Protein AF-A0A4Y9JR54-F1 (afdb_monomer_lite)

Structure (mmCIF, N/CA/C/O backbone):
data_AF-A0A4Y9JR54-F1
#
_entry.id   AF-A0A4Y9JR54-F1
#
loop_
_atom_site.group_PDB
_atom_site.id
_atom_site.type_symbol
_atom_site.label_atom_id
_atom_site.label_alt_id
_atom_site.label_comp_id
_atom_site.label_asym_id
_atom_site.label_entity_id
_atom_site.label_seq_id
_atom_site.pdbx_PDB_ins_code
_atom_site.Cartn_x
_atom_site.Cartn_y
_atom_site.Cartn_z
_atom_site.occupancy
_atom_site.B_iso_or_equiv
_atom_site.auth_seq_id
_atom_site.auth_comp_id
_atom_site.auth_asym_id
_atom_site.auth_atom_id
_atom_site.pdbx_PDB_model_num
ATOM 1 N N . MET A 1 1 ? -37.779 5.995 103.475 1.00 50.34 1 MET A N 1
ATOM 2 C CA . MET A 1 1 ? -38.981 5.377 102.883 1.00 50.34 1 MET A CA 1
ATOM 3 C C . MET A 1 1 ? -39.579 6.450 101.990 1.00 50.34 1 MET A C 1
ATOM 5 O O . MET A 1 1 ? -39.967 7.474 102.531 1.00 50.34 1 MET A O 1
ATOM 9 N N . LEU A 1 2 ? -39.491 6.305 100.666 1.00 63.66 2 LEU A N 1
ATOM 10 C CA . LEU A 1 2 ? -40.076 7.281 99.736 1.00 63.66 2 LEU A CA 1
ATOM 11 C C . LEU A 1 2 ? -41.603 7.209 99.853 1.00 63.66 2 LEU A C 1
ATOM 13 O O . LEU A 1 2 ? -42.162 6.114 99.941 1.00 63.66 2 LEU A O 1
ATOM 17 N N . THR A 1 3 ? -42.257 8.362 99.933 1.00 68.81 3 THR A N 1
ATOM 18 C CA . THR A 1 3 ? -43.711 8.484 100.067 1.00 68.81 3 THR A CA 1
ATOM 19 C C . THR A 1 3 ? -44.379 8.495 98.693 1.00 68.81 3 THR A C 1
ATOM 21 O O . THR A 1 3 ? -43.746 8.785 97.682 1.00 68.81 3 THR A O 1
ATOM 24 N N . LEU A 1 4 ? -45.677 8.179 98.628 1.00 59.03 4 LEU A N 1
ATOM 25 C CA . LEU A 1 4 ? -46.432 8.174 97.365 1.00 59.03 4 LEU A CA 1
ATOM 26 C C . LEU A 1 4 ? -46.443 9.554 96.673 1.00 59.03 4 LEU A C 1
ATOM 28 O O . LEU A 1 4 ? -46.595 9.633 95.457 1.00 59.03 4 LEU A O 1
ATOM 32 N N . GLU A 1 5 ? -46.272 10.628 97.447 1.00 64.25 5 GLU A N 1
ATOM 33 C CA . GLU A 1 5 ? -46.193 12.005 96.955 1.00 64.25 5 GLU A CA 1
ATOM 34 C C . GLU A 1 5 ? -44.857 12.283 96.244 1.00 64.25 5 GLU A C 1
ATOM 36 O O . GLU A 1 5 ? -44.838 13.023 95.262 1.00 64.25 5 GLU A O 1
ATOM 41 N N . ASP A 1 6 ? -43.770 11.614 96.654 1.00 68.50 6 ASP A N 1
ATOM 42 C CA . ASP A 1 6 ? -42.451 11.725 96.011 1.00 68.50 6 ASP A CA 1
ATOM 43 C C . ASP A 1 6 ? -42.462 11.142 94.584 1.00 68.50 6 ASP A C 1
ATOM 45 O O . ASP A 1 6 ? -41.731 11.608 93.713 1.00 68.50 6 ASP A O 1
ATOM 49 N N . PHE A 1 7 ? -43.335 10.164 94.309 1.00 60.31 7 PHE A N 1
ATOM 50 C CA . PHE A 1 7 ? -43.486 9.554 92.981 1.00 60.31 7 PHE A CA 1
ATOM 51 C C . PHE A 1 7 ? -44.368 10.362 92.022 1.00 60.31 7 PHE A C 1
ATOM 53 O O . PHE A 1 7 ? -44.210 10.235 90.811 1.00 60.31 7 PHE A O 1
ATOM 60 N N . LYS A 1 8 ? -45.281 11.210 92.520 1.00 60.09 8 LYS A N 1
ATOM 61 C CA . LYS A 1 8 ? -46.173 12.011 91.655 1.00 60.09 8 LYS A CA 1
ATOM 62 C C . LYS A 1 8 ? -45.448 13.137 90.915 1.00 60.09 8 LYS A C 1
ATOM 64 O O . LYS A 1 8 ? -45.945 13.599 89.893 1.00 60.09 8 LYS A O 1
ATOM 69 N N . ASN A 1 9 ? -44.288 13.559 91.420 1.00 63.69 9 ASN A N 1
ATOM 70 C CA . ASN A 1 9 ? -43.465 14.609 90.817 1.00 63.69 9 ASN A CA 1
ATOM 71 C C . ASN A 1 9 ? -42.398 14.066 89.849 1.00 63.69 9 ASN A C 1
ATOM 73 O O . ASN A 1 9 ? -41.697 14.858 89.223 1.00 63.69 9 ASN A O 1
ATOM 77 N N . LEU A 1 10 ? -42.278 12.740 89.701 1.00 67.75 10 LEU A N 1
ATOM 78 C CA . LEU A 1 10 ? -41.439 12.108 88.681 1.00 67.75 10 LEU A CA 1
ATOM 79 C C . LEU A 1 10 ? -42.205 12.091 87.352 1.00 67.75 10 LEU A C 1
ATOM 81 O O . LEU A 1 10 ? -42.857 11.111 86.991 1.00 67.75 10 LEU A O 1
ATOM 85 N N . ILE A 1 11 ? -42.160 13.209 86.636 1.00 70.69 11 ILE A N 1
ATOM 86 C CA . ILE A 1 11 ? -42.549 13.241 85.228 1.00 70.69 11 ILE A CA 1
ATOM 87 C C . ILE A 1 11 ? -41.283 12.948 84.439 1.00 70.69 11 ILE A C 1
ATOM 89 O O . ILE A 1 11 ? -40.460 13.838 84.256 1.00 70.69 11 ILE A O 1
ATOM 93 N N . PHE A 1 12 ? -41.134 11.700 84.011 1.00 73.94 12 PHE A N 1
ATOM 94 C CA . PHE A 1 12 ? -40.150 11.363 82.994 1.00 73.94 12 PHE A CA 1
ATOM 95 C C . PHE A 1 12 ? -40.738 11.666 81.629 1.00 73.94 12 PHE A C 1
ATOM 97 O O . PHE A 1 12 ? -41.906 11.341 81.363 1.00 73.94 12 PHE A O 1
ATOM 104 N N . ASP A 1 13 ? -39.940 12.260 80.755 1.00 78.62 13 ASP A N 1
ATOM 105 C CA . ASP A 1 13 ? -40.321 12.294 79.356 1.00 78.62 13 ASP A CA 1
ATOM 106 C C . ASP A 1 13 ? -40.169 10.903 78.711 1.00 78.62 13 ASP A C 1
ATOM 108 O O . ASP A 1 13 ? -39.722 9.918 79.311 1.00 78.62 13 ASP A O 1
ATOM 112 N N . ARG A 1 14 ? -40.643 10.785 77.471 1.00 71.75 14 ARG A N 1
ATOM 113 C CA . ARG A 1 14 ? -40.644 9.503 76.769 1.00 71.75 14 ARG A CA 1
ATOM 114 C C . ARG A 1 14 ? -39.225 8.996 76.497 1.00 71.75 14 ARG A C 1
ATOM 116 O O . ARG A 1 14 ? -39.034 7.784 76.480 1.00 71.75 14 ARG A O 1
ATOM 123 N N . GLU A 1 15 ? -38.274 9.890 76.249 1.00 76.50 15 GLU A N 1
ATOM 124 C CA . GLU A 1 15 ? -36.892 9.526 75.928 1.00 76.50 15 GLU A CA 1
ATOM 125 C C . GLU A 1 15 ? -36.183 9.013 77.187 1.00 76.50 15 GLU A C 1
ATOM 127 O O . GLU A 1 15 ? -35.591 7.936 77.143 1.00 76.50 15 GLU A O 1
ATOM 132 N N . GLU A 1 16 ? -36.382 9.681 78.327 1.00 80.19 16 GLU A N 1
ATOM 133 C CA . GLU A 1 16 ? -35.901 9.245 79.643 1.00 80.19 16 GLU A CA 1
ATOM 134 C C . GLU A 1 16 ? -36.465 7.867 80.036 1.00 80.19 16 GLU A C 1
ATOM 136 O O . GLU A 1 16 ? -35.744 7.008 80.547 1.00 80.19 16 GLU A O 1
ATOM 141 N N . LEU A 1 17 ? -37.749 7.602 79.761 1.00 74.94 17 LEU A N 1
ATOM 142 C CA . LEU A 1 17 ? -38.354 6.289 80.023 1.00 74.94 17 LEU A CA 1
ATOM 143 C C . LEU A 1 17 ? -37.815 5.189 79.106 1.00 74.94 17 LEU A C 1
ATOM 145 O O . LEU A 1 17 ? -37.593 4.070 79.569 1.00 74.94 17 LEU A O 1
ATOM 149 N N . GLU A 1 18 ? -37.628 5.476 77.817 1.00 80.06 18 GLU A N 1
ATOM 150 C CA . GLU A 1 18 ? -37.072 4.510 76.863 1.00 80.06 18 GLU A CA 1
ATOM 151 C C . GLU A 1 18 ? -35.601 4.187 77.190 1.00 80.06 18 GLU A C 1
ATOM 153 O O . GLU A 1 18 ? -35.195 3.030 77.057 1.00 80.06 18 GLU A O 1
ATOM 158 N N . GLU A 1 19 ? -34.833 5.158 77.698 1.00 80.56 19 GLU A N 1
ATOM 159 C CA . GLU A 1 19 ? -33.459 4.966 78.181 1.00 80.56 19 GLU A CA 1
ATOM 160 C C . GLU A 1 19 ? -33.403 4.081 79.436 1.00 80.56 19 GLU A C 1
ATOM 162 O O . GLU A 1 19 ? -32.626 3.125 79.484 1.00 80.56 19 GLU A O 1
ATOM 167 N N . ILE A 1 20 ? -34.269 4.333 80.426 1.00 81.25 20 ILE A N 1
ATOM 168 C CA . ILE A 1 20 ? -34.342 3.535 81.663 1.00 81.25 20 ILE A CA 1
ATOM 169 C C . ILE A 1 20 ? -34.796 2.094 81.379 1.00 81.25 20 ILE A C 1
ATOM 171 O O . ILE A 1 20 ? -34.311 1.150 82.006 1.00 81.25 20 ILE A O 1
ATOM 175 N N . LEU A 1 21 ? -35.748 1.912 80.461 1.00 77.38 21 LEU A N 1
ATOM 176 C CA . LEU A 1 21 ? -36.347 0.608 80.164 1.00 77.38 21 LEU A CA 1
ATOM 177 C C . LEU A 1 21 ? -35.551 -0.207 79.136 1.00 77.38 21 LEU A C 1
ATOM 179 O O . LEU A 1 21 ? -35.684 -1.431 79.098 1.00 77.38 21 LEU A O 1
ATOM 183 N N . GLY A 1 22 ? -34.730 0.438 78.303 1.00 72.31 22 GLY A N 1
ATOM 184 C CA . GLY A 1 22 ? -33.925 -0.226 77.274 1.00 72.31 22 GLY A CA 1
ATOM 185 C C . GLY A 1 22 ? -34.738 -0.803 76.106 1.00 72.31 22 GLY A C 1
ATOM 186 O O . GLY A 1 22 ? -34.220 -1.614 75.336 1.00 72.31 22 GLY A O 1
ATOM 187 N N . PHE A 1 23 ? -36.008 -0.417 75.956 1.00 66.50 23 PHE A N 1
ATOM 188 C CA . PHE A 1 23 ? -36.852 -0.779 74.816 1.00 66.50 23 PHE A CA 1
ATOM 189 C C . PHE A 1 23 ? -37.781 0.374 74.428 1.00 66.50 23 PHE A C 1
ATOM 191 O O . PHE A 1 23 ? -38.237 1.138 75.274 1.00 66.50 23 PHE A O 1
ATOM 198 N N . SER A 1 24 ? -38.084 0.489 73.132 1.00 72.31 24 SER A N 1
ATOM 199 C CA . SER A 1 24 ? -38.936 1.572 72.635 1.00 72.31 24 SER A CA 1
ATOM 200 C C . SER A 1 24 ? -40.397 1.382 73.049 1.00 72.31 24 SER A C 1
ATOM 202 O O . SER A 1 24 ? -40.951 0.292 72.901 1.00 72.31 24 SER A O 1
ATOM 204 N N . LEU A 1 25 ? -41.041 2.467 73.487 1.00 69.75 25 LEU A N 1
ATOM 205 C CA . LEU A 1 25 ? -42.458 2.524 73.858 1.00 69.75 25 LEU A CA 1
ATOM 206 C C . LEU A 1 25 ? -43.378 2.757 72.645 1.00 69.75 25 LEU A C 1
ATOM 208 O O . LEU A 1 25 ? -44.575 3.011 72.798 1.00 69.75 25 LEU A O 1
ATOM 212 N N . LEU A 1 26 ? -42.842 2.691 71.421 1.00 69.44 26 LEU A N 1
ATOM 213 C CA . LEU A 1 26 ? -43.646 2.720 70.200 1.00 69.44 26 LEU A CA 1
ATOM 214 C C . LEU A 1 26 ? -44.691 1.587 70.230 1.00 69.44 26 LEU A C 1
ATOM 216 O O . LEU A 1 26 ? -44.315 0.427 70.404 1.00 69.44 26 LEU A O 1
ATOM 220 N N . PRO A 1 27 ? -45.990 1.879 70.002 1.00 70.81 27 PRO A N 1
ATOM 221 C CA . PRO A 1 27 ? -47.011 0.841 69.902 1.00 70.81 27 PRO A CA 1
ATOM 222 C C . PRO A 1 27 ? -46.602 -0.202 68.860 1.00 70.81 27 PRO A C 1
ATOM 224 O O . PRO A 1 27 ? -46.220 0.172 67.745 1.00 70.81 27 PRO A O 1
ATOM 227 N N . ASN A 1 28 ? -46.696 -1.490 69.206 1.00 68.12 28 ASN A N 1
ATOM 228 C CA . ASN A 1 28 ? -46.245 -2.596 68.352 1.00 68.12 28 ASN A CA 1
ATOM 229 C C . ASN A 1 28 ? -46.786 -2.500 66.915 1.00 68.12 28 ASN A C 1
ATOM 231 O O . ASN A 1 28 ? -46.047 -2.762 65.970 1.00 68.12 28 ASN A O 1
ATOM 235 N N . ASP A 1 29 ? -48.019 -2.020 66.733 1.00 68.75 29 ASP A N 1
ATOM 236 C CA . ASP A 1 29 ? -48.629 -1.832 65.411 1.00 68.75 29 ASP A CA 1
ATOM 237 C C . ASP A 1 29 ? -47.890 -0.800 64.547 1.00 68.75 29 ASP A C 1
ATOM 239 O O . ASP A 1 29 ? -47.714 -0.994 63.343 1.00 68.75 29 ASP A O 1
ATOM 243 N N . LYS A 1 30 ? -47.410 0.296 65.151 1.00 73.69 30 LYS A N 1
ATOM 244 C CA . LYS A 1 30 ? -46.642 1.332 64.442 1.00 73.69 30 LYS A CA 1
ATOM 245 C C . LYS A 1 30 ? -45.234 0.849 64.105 1.00 73.69 30 LYS A C 1
ATOM 247 O O . LYS A 1 30 ? -44.726 1.179 63.035 1.00 73.69 30 LYS A O 1
ATOM 252 N N . LYS A 1 31 ? -44.628 0.045 64.985 1.00 72.25 31 LYS A N 1
ATOM 253 C CA . LYS A 1 31 ? -43.328 -0.593 64.736 1.00 72.25 31 LYS A CA 1
ATOM 254 C C . LYS A 1 31 ? -43.412 -1.572 63.559 1.00 72.25 31 LYS A C 1
ATOM 256 O O . LYS A 1 31 ? -42.615 -1.472 62.630 1.00 72.25 31 LYS A O 1
ATOM 261 N N . LEU A 1 32 ? -44.439 -2.425 63.539 1.00 73.38 32 LEU A N 1
ATOM 262 C CA . LEU A 1 32 ? -44.679 -3.391 62.463 1.00 73.38 32 LEU A CA 1
ATOM 263 C C . LEU A 1 32 ? -44.914 -2.704 61.103 1.00 73.38 32 LEU A C 1
ATOM 265 O O . LEU A 1 32 ? -44.379 -3.128 60.080 1.00 73.38 32 LEU A O 1
ATOM 269 N N . GLN A 1 33 ? -45.685 -1.610 61.083 1.00 75.56 33 GLN A N 1
ATOM 270 C CA . GLN A 1 33 ? -45.931 -0.827 59.864 1.00 75.56 33 GLN A CA 1
ATOM 271 C C . GLN A 1 33 ? -44.657 -0.173 59.312 1.00 75.56 33 GLN A C 1
ATOM 273 O O . GLN A 1 33 ? -44.468 -0.127 58.094 1.00 75.56 33 GLN A O 1
ATOM 278 N N . LEU A 1 34 ? -43.783 0.328 60.190 1.00 75.38 34 LEU A N 1
ATOM 279 C CA . LEU A 1 34 ? -42.516 0.932 59.786 1.00 75.38 34 LEU A CA 1
ATOM 280 C C . LEU A 1 34 ? -41.561 -0.123 59.211 1.00 75.38 34 LEU A C 1
ATOM 282 O O . LEU A 1 34 ? -41.009 0.082 58.132 1.00 75.38 34 LEU A O 1
ATOM 286 N N . GLU A 1 35 ? -41.430 -1.273 59.879 1.00 74.88 35 GLU A N 1
ATOM 287 C CA . GLU A 1 35 ? -40.617 -2.397 59.401 1.00 74.88 35 GLU A CA 1
ATOM 288 C C . GLU A 1 35 ? -41.101 -2.911 58.039 1.00 74.88 35 GLU A C 1
ATOM 290 O O . GLU A 1 35 ? -40.285 -3.157 57.153 1.00 74.88 35 GLU A O 1
ATOM 295 N N . ASN A 1 36 ? -42.417 -3.007 57.831 1.00 76.62 36 ASN A N 1
ATOM 296 C CA . ASN A 1 36 ? -42.982 -3.430 56.550 1.00 76.62 36 ASN A CA 1
ATOM 297 C C . ASN A 1 36 ? -42.744 -2.405 55.430 1.00 76.62 36 ASN A C 1
ATOM 299 O O . ASN A 1 36 ? -42.410 -2.808 54.320 1.00 76.62 36 ASN A O 1
ATOM 303 N N . ARG A 1 37 ? -42.845 -1.093 55.705 1.00 77.56 37 ARG A N 1
ATOM 304 C CA . ARG A 1 37 ? -42.515 -0.045 54.714 1.00 77.56 37 AR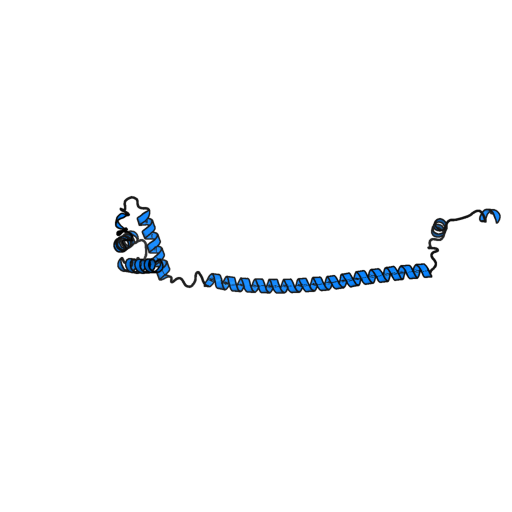G A CA 1
ATOM 305 C C . ARG A 1 37 ? -41.034 -0.018 54.355 1.00 77.56 37 ARG A C 1
ATOM 307 O O . ARG A 1 37 ? -40.701 0.257 53.207 1.00 77.56 37 ARG A O 1
ATOM 314 N N . ILE A 1 38 ? -40.152 -0.249 55.326 1.00 79.88 38 ILE A N 1
ATOM 315 C CA . ILE A 1 38 ? -38.704 -0.308 55.085 1.00 79.88 38 ILE A CA 1
ATOM 316 C C . ILE A 1 38 ? -38.380 -1.550 54.255 1.00 79.88 38 ILE A C 1
ATOM 318 O O . ILE A 1 38 ? -37.684 -1.445 53.251 1.00 79.88 38 ILE A O 1
ATOM 322 N N . LYS A 1 39 ? -38.940 -2.710 54.620 1.00 80.69 39 LYS A N 1
ATOM 323 C CA . LYS A 1 39 ? -38.776 -3.941 53.843 1.00 80.69 39 LYS A CA 1
ATOM 324 C C . LYS A 1 39 ? -39.287 -3.773 52.418 1.00 80.69 39 LYS A C 1
ATOM 326 O O . LYS A 1 39 ? -38.537 -4.083 51.503 1.00 80.69 39 LYS A O 1
ATOM 331 N N . SER A 1 40 ? -40.497 -3.245 52.214 1.00 78.88 40 SER A N 1
ATOM 332 C CA . SER A 1 40 ? -41.054 -3.084 50.865 1.00 78.88 40 SER A CA 1
ATOM 333 C C . SER A 1 40 ? -40.180 -2.176 49.998 1.00 78.88 40 SER A C 1
ATOM 335 O O . SER A 1 40 ? -39.778 -2.588 48.920 1.00 78.88 40 SER A O 1
ATOM 337 N N . LYS A 1 41 ? -39.781 -1.002 50.511 1.00 81.81 41 LYS A N 1
ATOM 338 C CA . LYS A 1 41 ? -38.897 -0.077 49.784 1.00 81.81 41 LYS A CA 1
ATOM 339 C C . LYS A 1 41 ? -37.547 -0.696 49.435 1.00 81.81 41 LYS A C 1
ATOM 341 O O . LYS A 1 41 ? -37.106 -0.570 48.301 1.00 81.81 41 LYS A O 1
ATOM 346 N N . ASN A 1 42 ? -36.916 -1.386 50.384 1.00 82.50 42 ASN A N 1
ATOM 347 C CA . ASN A 1 42 ? -35.639 -2.048 50.129 1.00 82.50 42 ASN A CA 1
ATOM 348 C C . ASN A 1 42 ? -35.786 -3.160 49.084 1.00 82.50 42 ASN A C 1
ATOM 350 O O . ASN A 1 42 ? -34.875 -3.372 48.295 1.00 82.50 42 ASN A O 1
ATOM 354 N N . THR A 1 43 ? -36.922 -3.864 49.074 1.00 84.81 43 THR A N 1
ATOM 355 C CA . THR A 1 43 ? -37.192 -4.920 48.086 1.00 84.81 43 THR A CA 1
ATOM 356 C C . THR A 1 43 ? -37.350 -4.313 46.691 1.00 84.81 43 THR A C 1
ATOM 358 O O . THR A 1 43 ? -36.683 -4.757 45.766 1.00 84.81 43 THR A O 1
ATOM 361 N N . ASP A 1 44 ? -38.118 -3.226 46.563 1.00 84.62 44 ASP A N 1
ATOM 362 C CA . ASP A 1 44 ? -38.311 -2.517 45.291 1.00 84.62 44 ASP A CA 1
ATOM 363 C C . ASP A 1 44 ? -36.985 -1.942 44.740 1.00 84.62 44 ASP A C 1
ATOM 365 O O . ASP A 1 44 ? -36.704 -2.008 43.540 1.00 84.62 44 ASP A O 1
ATOM 369 N N . GLU A 1 45 ? -36.130 -1.392 45.608 1.00 87.56 45 GLU A N 1
ATOM 370 C CA . GLU A 1 45 ? -34.804 -0.870 45.236 1.00 87.56 45 GLU A CA 1
ATOM 371 C C . GLU A 1 45 ? -33.825 -1.982 44.823 1.00 87.56 45 GLU A C 1
ATOM 373 O O . GLU A 1 45 ? -33.028 -1.802 43.896 1.00 87.56 45 GLU A O 1
ATOM 378 N N . ILE A 1 46 ? -33.896 -3.148 45.472 1.00 88.81 46 ILE A N 1
ATOM 379 C CA . ILE A 1 46 ? -33.108 -4.326 45.096 1.00 88.81 46 ILE A CA 1
ATOM 380 C C . ILE A 1 46 ? -33.580 -4.862 43.744 1.00 88.81 46 ILE A C 1
ATOM 382 O O . ILE A 1 46 ? -32.748 -5.076 42.868 1.00 88.81 46 ILE A O 1
ATOM 386 N N . ASP A 1 47 ? -34.888 -5.008 43.535 1.00 90.31 47 ASP A N 1
ATOM 387 C CA . ASP A 1 47 ? -35.452 -5.550 42.295 1.00 90.31 47 ASP A CA 1
ATOM 388 C C . ASP A 1 47 ? -35.144 -4.651 41.092 1.00 90.31 47 ASP A C 1
ATOM 390 O O . ASP A 1 47 ? -34.734 -5.128 40.031 1.00 90.31 47 ASP A O 1
ATOM 394 N N . THR A 1 48 ? -35.267 -3.333 41.265 1.00 90.94 48 THR A N 1
ATOM 395 C CA . THR A 1 48 ? -34.913 -2.351 40.226 1.00 90.94 48 THR A CA 1
ATOM 396 C C . THR A 1 48 ? -33.416 -2.353 39.919 1.00 90.94 48 THR A C 1
ATOM 398 O O . THR A 1 48 ? -33.020 -2.280 38.753 1.00 90.94 48 THR A O 1
ATOM 401 N N . SER A 1 49 ? -32.567 -2.492 40.941 1.00 89.56 49 SER A N 1
ATOM 402 C CA . SER A 1 49 ? -31.119 -2.633 40.754 1.00 89.56 49 SER A CA 1
ATOM 403 C C . SER A 1 49 ? -30.770 -3.938 40.037 1.00 89.56 49 SER A C 1
ATOM 405 O O . SER A 1 49 ? -29.946 -3.929 39.125 1.00 89.56 49 SER A O 1
ATOM 407 N N . GLN A 1 50 ? -31.431 -5.042 40.389 1.00 91.94 50 GLN A N 1
ATOM 408 C CA . GLN A 1 50 ? -31.231 -6.354 39.777 1.00 91.94 50 GLN A CA 1
ATOM 409 C C . GLN A 1 50 ? -31.621 -6.340 38.294 1.00 91.94 50 GLN A C 1
ATOM 411 O O . GLN A 1 50 ? -30.856 -6.811 37.456 1.00 91.94 50 GLN A O 1
ATOM 416 N N . GLN A 1 51 ? -32.763 -5.730 37.956 1.00 92.38 51 GLN A N 1
ATOM 417 C CA . GLN A 1 51 ? -33.188 -5.536 36.566 1.00 92.38 51 GLN A CA 1
ATOM 418 C C . GLN A 1 51 ? -32.154 -4.740 35.771 1.00 92.38 51 GLN A C 1
ATOM 420 O O . GLN A 1 51 ? -31.784 -5.134 34.666 1.00 92.38 51 GLN A O 1
ATOM 425 N N . ARG A 1 52 ? -31.630 -3.657 36.351 1.00 94.06 52 ARG A N 1
ATOM 426 C CA . ARG A 1 52 ? -30.630 -2.823 35.681 1.00 94.06 52 ARG A CA 1
ATOM 427 C C . ARG A 1 52 ? -29.291 -3.531 35.499 1.00 94.06 52 ARG A C 1
ATOM 429 O O . ARG A 1 52 ? -28.635 -3.317 34.484 1.00 94.06 52 ARG A O 1
ATOM 436 N N . ILE A 1 53 ? -28.896 -4.381 36.447 1.00 94.19 53 ILE A N 1
ATOM 437 C CA . ILE A 1 53 ? -27.728 -5.257 36.299 1.00 94.19 53 ILE A CA 1
ATOM 438 C C . ILE A 1 53 ? -27.940 -6.198 35.112 1.00 94.19 53 ILE A C 1
ATOM 440 O O . ILE A 1 53 ? -27.086 -6.249 34.234 1.00 94.19 53 ILE A O 1
ATOM 444 N N . THR A 1 54 ? -29.095 -6.862 35.026 1.00 94.19 54 THR A N 1
ATOM 445 C CA . THR A 1 54 ? -29.402 -7.765 33.908 1.00 94.19 54 THR A CA 1
ATOM 446 C C . THR A 1 54 ? -29.407 -7.039 32.560 1.00 94.19 54 THR A C 1
ATOM 448 O O . THR A 1 54 ? -28.836 -7.541 31.595 1.00 94.19 54 THR A O 1
ATOM 451 N N . GLU A 1 55 ? -29.989 -5.839 32.477 1.00 95.31 55 GLU A N 1
ATOM 452 C CA . GLU A 1 55 ? -29.964 -5.029 31.252 1.00 95.31 55 GLU A CA 1
ATOM 453 C C . GLU A 1 55 ? -28.536 -4.643 30.840 1.00 95.31 55 GLU A C 1
ATOM 455 O O . GLU A 1 55 ? -28.177 -4.749 29.666 1.00 95.31 55 GLU A O 1
ATOM 460 N N . LEU A 1 56 ? -27.703 -4.218 31.796 1.00 95.19 56 LEU A N 1
ATOM 461 C CA . LEU A 1 56 ? -26.311 -3.846 31.534 1.00 95.19 56 LEU A CA 1
ATOM 462 C C . LEU A 1 56 ? -25.464 -5.051 31.109 1.00 95.19 56 LEU A C 1
ATOM 464 O O . LEU A 1 56 ? -24.661 -4.934 30.185 1.00 95.19 56 LEU A O 1
ATOM 468 N N . GLU A 1 57 ? -25.658 -6.212 31.734 1.00 94.56 57 GLU A N 1
ATOM 469 C CA . GLU A 1 57 ? -25.004 -7.465 31.338 1.00 94.56 57 GLU A CA 1
ATOM 470 C C . GLU A 1 57 ? -25.384 -7.865 29.907 1.00 94.56 57 GLU A C 1
ATOM 472 O O . GLU A 1 57 ? -24.528 -8.277 29.120 1.00 94.56 57 GLU A O 1
ATOM 477 N N . GLN A 1 58 ? -26.653 -7.682 29.536 1.00 95.00 58 GLN A N 1
ATOM 478 C CA . GLN A 1 58 ? -27.141 -7.982 28.194 1.00 95.00 58 GLN A CA 1
ATOM 479 C C . GLN A 1 58 ? -26.550 -7.029 27.142 1.00 95.00 58 GLN A C 1
ATOM 481 O O . GLN A 1 58 ? -26.117 -7.476 26.077 1.00 95.00 58 GLN A O 1
ATOM 486 N N . GLN A 1 59 ? -26.456 -5.733 27.457 1.00 94.88 59 GLN A N 1
ATOM 487 C CA . GLN A 1 59 ? -25.793 -4.741 26.602 1.00 94.88 59 GLN A CA 1
ATOM 488 C C . GLN A 1 59 ? -24.299 -5.039 26.430 1.00 94.88 59 GLN A C 1
ATOM 490 O 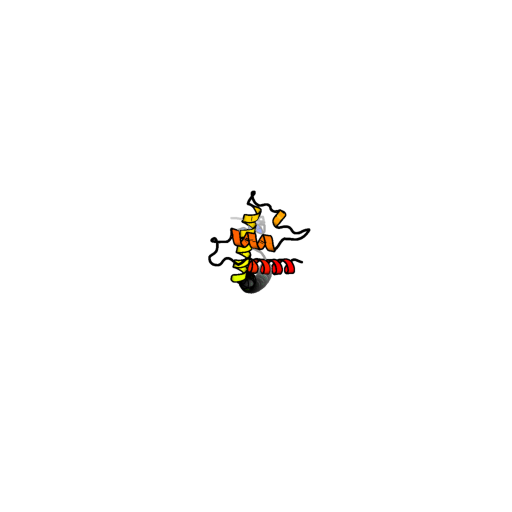O . GLN A 1 59 ? -23.776 -4.946 25.319 1.00 94.88 59 GLN A O 1
ATOM 495 N N . LEU A 1 60 ? -23.617 -5.442 27.506 1.00 93.69 60 LEU A N 1
ATOM 496 C CA . LEU A 1 60 ? -22.201 -5.803 27.465 1.00 93.69 60 LEU A CA 1
ATOM 497 C C . LEU A 1 60 ? -21.956 -6.988 26.519 1.00 93.69 60 LEU A C 1
ATOM 499 O O . LEU A 1 60 ? -21.055 -6.933 25.683 1.00 93.69 60 LEU A O 1
ATOM 503 N N . LEU A 1 61 ? -22.782 -8.032 26.614 1.00 95.00 61 LEU A N 1
ATOM 504 C CA . LEU A 1 61 ? -22.728 -9.194 25.722 1.00 95.00 61 LEU A CA 1
ATOM 505 C C . LEU A 1 61 ? -22.945 -8.805 24.255 1.00 95.00 61 LEU A C 1
ATOM 507 O O . LEU A 1 61 ? -22.229 -9.279 23.372 1.00 95.00 61 LEU A O 1
ATOM 511 N N . GLN A 1 62 ? -23.903 -7.916 23.991 1.00 94.56 62 GLN A N 1
ATOM 512 C CA . GLN A 1 62 ? -24.200 -7.451 22.639 1.00 94.56 62 GLN A CA 1
ATOM 513 C C . GLN A 1 62 ? -23.039 -6.642 22.037 1.00 94.56 62 GLN A C 1
ATOM 515 O O . GLN A 1 62 ? -22.658 -6.874 20.888 1.00 94.56 62 GLN A O 1
ATOM 520 N N . GLU A 1 63 ? -22.436 -5.736 22.808 1.00 93.19 63 GLU A N 1
ATOM 521 C CA . GLU A 1 63 ? -21.272 -4.959 22.363 1.00 93.19 63 GLU A CA 1
ATOM 522 C C . GLU A 1 63 ? -20.016 -5.826 22.199 1.00 93.19 63 GLU A C 1
ATOM 524 O O . GLU A 1 63 ? -19.222 -5.602 21.283 1.00 93.19 63 GLU A O 1
ATOM 529 N N . GLN A 1 64 ? -19.834 -6.861 23.024 1.00 93.50 64 GLN A N 1
ATOM 530 C CA . GLN A 1 64 ? -18.754 -7.835 22.837 1.00 93.50 64 GLN A CA 1
ATOM 531 C C . GLN A 1 64 ? -18.923 -8.628 21.537 1.00 93.50 64 GLN A C 1
ATOM 533 O O . GLN A 1 64 ? -17.958 -8.771 20.785 1.00 93.50 64 GLN A O 1
ATOM 538 N N . ALA A 1 65 ? -20.139 -9.091 21.233 1.00 93.31 65 ALA A N 1
ATOM 539 C CA . ALA A 1 65 ? -20.429 -9.793 19.984 1.00 93.31 65 ALA A CA 1
ATOM 540 C C . ALA A 1 65 ? -20.187 -8.896 18.760 1.00 93.31 65 ALA A C 1
ATOM 542 O O . ALA A 1 65 ? -19.534 -9.311 17.802 1.00 93.31 65 ALA A O 1
ATOM 543 N N . LYS A 1 66 ? -20.637 -7.638 18.823 1.00 93.00 66 LYS A N 1
ATOM 544 C CA . LYS A 1 66 ? -20.432 -6.653 17.756 1.00 93.00 66 LYS A CA 1
ATOM 545 C C . LYS A 1 66 ? -18.955 -6.324 17.549 1.00 93.00 66 LYS A C 1
ATOM 547 O O . LYS A 1 66 ? -18.509 -6.244 16.409 1.00 93.00 66 LYS A O 1
ATOM 552 N N . ASN A 1 67 ? -18.181 -6.173 18.625 1.00 91.69 67 ASN A N 1
ATOM 553 C CA . ASN A 1 67 ? -16.735 -5.970 18.525 1.00 91.69 67 ASN A CA 1
ATOM 554 C C . ASN A 1 67 ? -16.027 -7.182 17.913 1.00 91.69 67 ASN A C 1
ATOM 556 O O . ASN A 1 67 ? -15.147 -7.002 17.075 1.00 91.69 67 ASN A O 1
ATOM 560 N N . ALA A 1 68 ? -16.414 -8.405 18.286 1.00 92.31 68 ALA A N 1
ATOM 561 C CA . ALA A 1 68 ? -15.857 -9.618 17.690 1.00 92.31 68 ALA A CA 1
ATOM 562 C C . ALA A 1 68 ? -16.156 -9.702 16.183 1.00 92.31 68 ALA A C 1
ATOM 564 O O . ALA A 1 68 ? -15.265 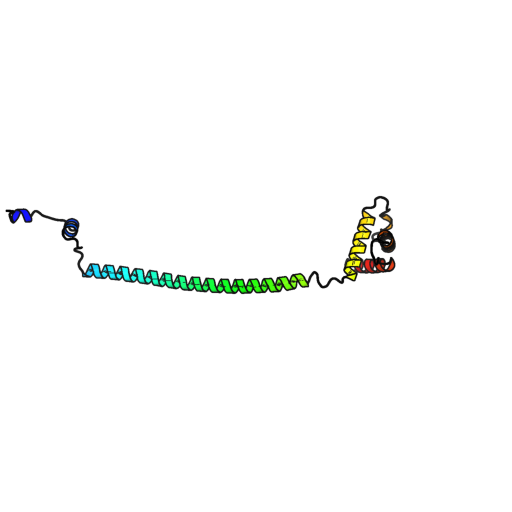-10.014 15.394 1.00 92.31 68 ALA A O 1
ATOM 565 N N . GLU A 1 69 ? -17.379 -9.358 15.774 1.00 92.00 69 GLU A N 1
ATOM 566 C CA . GLU A 1 69 ? -17.760 -9.291 14.363 1.00 92.00 69 GLU A CA 1
ATOM 567 C C . GLU A 1 69 ? -16.965 -8.214 13.611 1.00 92.00 69 GLU A C 1
ATOM 569 O O . GLU A 1 69 ? -16.423 -8.481 12.539 1.00 92.00 69 GLU A O 1
ATOM 574 N N . LEU A 1 70 ? -16.830 -7.015 14.189 1.00 91.06 70 LEU A N 1
ATOM 575 C CA . LEU A 1 70 ? -16.078 -5.917 13.581 1.00 91.06 70 LEU A CA 1
ATOM 576 C C . LEU A 1 70 ? -14.593 -6.271 13.417 1.00 91.06 70 LEU A C 1
ATOM 578 O O . LEU A 1 70 ? -13.998 -5.975 12.383 1.00 91.06 70 LEU A O 1
ATOM 582 N N . LEU A 1 71 ? -13.999 -6.935 14.413 1.00 90.56 71 LEU A N 1
ATOM 583 C CA . LEU A 1 71 ? -12.620 -7.424 14.348 1.00 90.56 71 LEU A CA 1
ATOM 584 C C . LEU A 1 71 ? -12.448 -8.475 13.246 1.00 90.56 71 LEU A C 1
ATOM 586 O O . LEU A 1 71 ? -11.493 -8.383 12.476 1.00 90.56 71 LEU A O 1
ATOM 590 N N . ALA A 1 72 ? -13.388 -9.413 13.110 1.00 87.62 72 ALA A N 1
ATOM 591 C CA . ALA A 1 72 ? -13.367 -10.404 12.034 1.00 87.62 72 ALA A CA 1
ATOM 592 C C . ALA A 1 72 ? -13.512 -9.755 10.643 1.00 87.62 72 ALA A C 1
ATOM 594 O O . ALA A 1 72 ? -12.813 -10.134 9.700 1.00 87.62 72 ALA A O 1
ATOM 595 N N . GLN A 1 73 ? -14.374 -8.740 10.509 1.00 86.56 73 GLN A N 1
ATOM 596 C CA . GLN A 1 73 ? -14.510 -7.962 9.273 1.00 86.56 73 GLN A CA 1
ATOM 597 C C . GLN A 1 73 ? -13.220 -7.200 8.940 1.00 86.56 73 GLN A C 1
ATOM 599 O O . GLN A 1 73 ? -12.774 -7.229 7.794 1.00 86.56 73 GLN A O 1
ATOM 604 N N . LEU A 1 74 ? -12.583 -6.567 9.931 1.00 82.81 74 LEU A N 1
ATOM 605 C CA . LEU A 1 74 ? -11.301 -5.878 9.756 1.00 82.81 74 LEU A CA 1
ATOM 606 C C . LEU A 1 74 ? -10.177 -6.837 9.354 1.00 82.81 74 LEU A C 1
ATOM 608 O O . LEU A 1 74 ? -9.357 -6.491 8.508 1.00 82.81 74 LEU A O 1
ATOM 612 N N . GLU A 1 75 ? -10.137 -8.043 9.915 1.00 81.31 75 GLU A N 1
ATOM 613 C CA . GLU A 1 75 ? -9.149 -9.060 9.548 1.00 81.31 75 GLU A CA 1
ATOM 614 C C . GLU A 1 75 ? -9.361 -9.566 8.112 1.00 81.31 75 GLU A C 1
ATOM 616 O O . GLU A 1 75 ? -8.402 -9.715 7.351 1.00 81.31 75 GLU A O 1
ATOM 621 N N . CYS A 1 76 ? -10.619 -9.730 7.692 1.00 73.75 76 CYS A N 1
ATOM 622 C CA . CYS A 1 76 ? -10.961 -10.047 6.308 1.00 73.75 76 CYS A CA 1
ATOM 623 C C . CYS A 1 76 ? -10.539 -8.920 5.347 1.00 73.75 76 CYS A C 1
ATOM 625 O O . CYS A 1 76 ? -9.874 -9.183 4.345 1.00 73.75 76 CYS A O 1
ATOM 627 N N . LEU A 1 77 ? -10.838 -7.661 5.684 1.00 70.44 77 LEU A N 1
ATOM 628 C CA . LEU A 1 77 ? -10.459 -6.492 4.882 1.00 70.44 77 LEU A CA 1
ATOM 629 C C . LEU A 1 77 ? -8.942 -6.305 4.801 1.00 70.44 77 LEU A C 1
ATOM 631 O O . LEU A 1 77 ? -8.422 -6.053 3.719 1.00 70.44 77 LEU A O 1
ATOM 635 N N . LYS A 1 78 ? -8.212 -6.512 5.901 1.00 67.25 78 LYS A N 1
ATOM 636 C CA . LYS A 1 78 ? -6.744 -6.452 5.924 1.00 67.25 78 LYS A CA 1
ATOM 637 C C . LYS A 1 78 ? -6.116 -7.493 4.993 1.00 67.25 78 LYS A C 1
ATOM 639 O O . LYS A 1 78 ? -5.142 -7.193 4.306 1.00 67.25 78 LYS A O 1
ATOM 644 N N . ASN A 1 79 ? -6.693 -8.693 4.926 1.00 57.94 79 ASN A N 1
ATOM 645 C CA . ASN A 1 79 ? -6.250 -9.735 3.999 1.00 57.94 79 ASN A CA 1
ATOM 646 C C . ASN A 1 79 ? -6.586 -9.406 2.534 1.00 57.94 79 ASN A C 1
ATOM 648 O O . ASN A 1 79 ? -5.827 -9.779 1.641 1.00 57.94 79 ASN A O 1
ATOM 652 N N . VAL A 1 80 ? -7.675 -8.676 2.277 1.00 58.03 80 VAL A N 1
ATOM 653 C CA . VAL A 1 80 ? -8.043 -8.210 0.930 1.00 58.03 80 VAL A CA 1
ATOM 654 C C . VAL A 1 80 ? -7.144 -7.054 0.475 1.00 58.03 80 VAL A C 1
ATOM 656 O O . VAL A 1 80 ? -6.645 -7.083 -0.647 1.00 58.03 80 VAL A O 1
ATOM 659 N N . GLU A 1 81 ? -6.860 -6.083 1.343 1.00 50.00 81 GLU A N 1
ATOM 660 C CA . GLU A 1 81 ? -6.117 -4.860 1.001 1.00 50.00 81 GLU A CA 1
ATOM 661 C C . GLU A 1 81 ? -4.604 -5.107 0.802 1.00 50.00 81 GLU A C 1
ATOM 663 O O . GLU A 1 81 ? -3.980 -4.495 -0.073 1.00 50.00 81 GLU A O 1
ATOM 668 N N . LEU A 1 82 ? -4.032 -6.089 1.519 1.00 49.06 82 LEU A N 1
ATOM 669 C CA . LEU A 1 82 ? -2.657 -6.574 1.308 1.00 49.06 82 LEU A CA 1
ATOM 670 C C . LEU A 1 82 ? -2.502 -7.409 0.024 1.00 49.06 82 LEU A C 1
ATOM 672 O O . LEU A 1 82 ? -1.416 -7.457 -0.548 1.00 49.06 82 LEU A O 1
ATOM 676 N N . GLN A 1 83 ? -3.568 -8.047 -0.470 1.00 47.84 83 GLN A N 1
ATOM 677 C CA . GLN A 1 83 ? -3.507 -8.822 -1.716 1.00 47.84 83 GLN A CA 1
ATOM 678 C C . GLN A 1 83 ? -3.866 -8.007 -2.964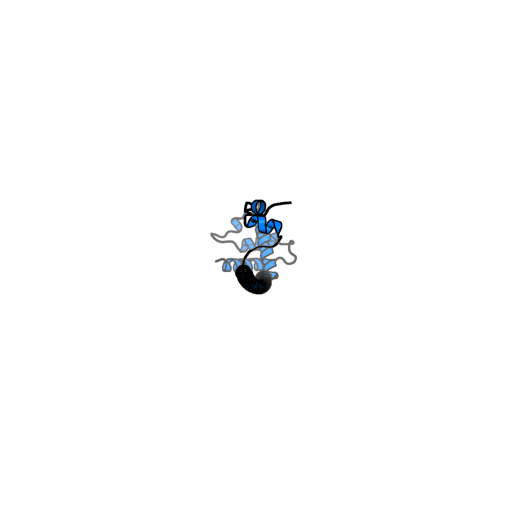 1.00 47.84 83 GLN A C 1
ATOM 680 O O . GLN A 1 83 ? -3.391 -8.334 -4.052 1.00 47.84 83 GLN A O 1
ATOM 685 N N . SER A 1 84 ? -4.650 -6.934 -2.844 1.00 49.47 84 SER A N 1
ATOM 686 C CA . SER A 1 84 ? -5.113 -6.169 -4.007 1.00 49.47 84 SER A CA 1
ATOM 687 C C . SER A 1 84 ? -4.109 -5.143 -4.547 1.00 49.47 84 SER A C 1
ATOM 689 O O . SER A 1 84 ? -4.276 -4.694 -5.679 1.00 49.47 84 SER A O 1
ATOM 691 N N . SER A 1 85 ? -3.069 -4.776 -3.789 1.00 51.59 85 SER A N 1
ATOM 692 C CA . SER A 1 85 ? -2.116 -3.725 -4.192 1.00 51.59 85 SER A CA 1
ATOM 693 C C . SER A 1 85 ? -0.679 -4.210 -4.452 1.00 51.59 85 SER A C 1
ATOM 695 O O . SER A 1 85 ? -0.018 -3.650 -5.327 1.00 51.59 85 SER A O 1
ATOM 697 N N . GLU A 1 86 ? -0.204 -5.284 -3.806 1.00 51.69 86 GLU A N 1
ATOM 698 C CA . GLU A 1 86 ? 1.152 -5.824 -4.045 1.00 51.69 86 GLU A CA 1
ATOM 699 C C . GLU A 1 86 ? 1.206 -7.041 -4.987 1.00 51.69 86 GLU A C 1
ATOM 701 O O . GLU A 1 86 ? 2.198 -7.214 -5.697 1.00 51.69 86 GLU A O 1
ATOM 706 N N . ASN A 1 87 ? 0.154 -7.866 -5.069 1.00 54.03 87 ASN A N 1
ATOM 707 C CA . ASN A 1 87 ? 0.257 -9.195 -5.697 1.00 54.03 87 ASN A CA 1
ATOM 708 C C . ASN A 1 87 ? -0.071 -9.277 -7.194 1.00 54.03 87 ASN A C 1
ATOM 710 O O . ASN A 1 87 ? 0.024 -10.362 -7.763 1.00 54.03 87 ASN A O 1
ATOM 714 N N . ASN A 1 88 ? -0.423 -8.174 -7.860 1.00 64.00 88 ASN A N 1
ATOM 715 C CA . ASN A 1 88 ? -0.726 -8.207 -9.300 1.00 64.00 88 ASN A CA 1
ATOM 716 C C . ASN A 1 88 ? 0.191 -7.320 -10.150 1.00 64.00 88 ASN A C 1
ATOM 718 O O . ASN A 1 88 ? -0.100 -7.039 -11.312 1.00 64.00 88 ASN A O 1
ATOM 722 N N . TYR A 1 89 ? 1.307 -6.858 -9.582 1.00 73.81 89 TYR A N 1
ATOM 723 C CA . TYR A 1 89 ? 2.304 -6.140 -10.360 1.00 73.81 89 TYR A CA 1
ATOM 724 C C . TYR A 1 89 ? 3.286 -7.129 -10.976 1.00 73.81 89 TYR A C 1
ATOM 726 O O . TYR A 1 89 ? 4.073 -7.763 -10.274 1.00 73.81 89 TYR A O 1
ATOM 734 N N . ASN A 1 90 ? 3.223 -7.279 -12.300 1.00 83.62 90 ASN A N 1
ATOM 735 C CA . ASN A 1 90 ? 4.064 -8.219 -13.029 1.00 83.62 90 ASN A CA 1
ATOM 736 C C . ASN A 1 90 ? 5.553 -7.972 -12.683 1.00 83.62 90 ASN A C 1
ATOM 738 O O . ASN A 1 90 ? 6.036 -6.855 -12.879 1.00 83.62 90 ASN A O 1
ATOM 742 N N . PRO A 1 91 ? 6.307 -8.979 -12.199 1.00 84.31 91 PRO A N 1
ATOM 743 C CA . PRO A 1 91 ? 7.688 -8.790 -11.751 1.00 84.31 91 PRO A CA 1
ATOM 744 C C . PRO A 1 91 ? 8.614 -8.299 -12.873 1.00 84.31 91 PRO A C 1
ATOM 746 O O . PRO A 1 91 ? 9.511 -7.497 -12.630 1.00 84.31 91 PRO A O 1
ATOM 749 N N . THR A 1 92 ? 8.366 -8.702 -14.120 1.00 84.38 92 THR A N 1
ATOM 750 C CA . THR A 1 92 ? 9.095 -8.200 -15.293 1.00 84.38 92 THR A CA 1
ATOM 751 C C . THR A 1 92 ? 8.751 -6.743 -15.597 1.00 84.38 92 THR A C 1
ATOM 753 O O . THR A 1 92 ? 9.611 -5.966 -16.021 1.00 84.38 92 THR A O 1
ATOM 756 N N . GLU A 1 93 ? 7.494 -6.354 -15.393 1.00 83.75 93 GLU A N 1
ATOM 757 C CA . GLU A 1 93 ? 7.052 -4.969 -15.552 1.00 83.75 93 GLU A CA 1
ATOM 758 C C . GLU A 1 93 ? 7.635 -4.078 -14.452 1.00 83.75 93 GLU A C 1
ATOM 760 O O . GLU A 1 93 ? 8.145 -2.999 -14.752 1.00 83.75 93 GLU A O 1
ATOM 765 N N . LYS A 1 94 ? 7.669 -4.580 -13.212 1.00 87.25 94 LYS A N 1
ATOM 766 C CA . LYS A 1 94 ? 8.326 -3.944 -12.068 1.00 87.25 94 LYS A CA 1
ATOM 767 C C . LYS A 1 94 ? 9.789 -3.656 -12.342 1.00 87.25 94 LYS A C 1
ATOM 769 O O . LYS A 1 94 ? 10.216 -2.512 -12.235 1.00 87.25 94 LYS A O 1
ATOM 774 N N . GLU A 1 95 ? 10.523 -4.680 -12.753 1.00 87.31 95 GLU A N 1
ATOM 775 C CA . GLU A 1 95 ? 11.936 -4.572 -13.099 1.00 87.31 95 GLU A CA 1
ATOM 776 C C . GLU A 1 95 ? 12.163 -3.558 -14.231 1.00 87.31 95 GLU A C 1
ATOM 778 O O . GLU A 1 95 ? 13.029 -2.691 -14.144 1.00 87.31 95 GLU A O 1
ATOM 783 N N . THR A 1 96 ? 11.316 -3.588 -15.266 1.00 88.38 96 THR A N 1
ATOM 784 C CA . THR A 1 96 ? 11.405 -2.635 -16.383 1.00 88.38 96 THR A CA 1
ATOM 785 C C . THR A 1 96 ? 11.184 -1.190 -15.918 1.00 88.38 96 THR A C 1
ATOM 787 O O . THR A 1 96 ? 11.893 -0.286 -16.359 1.00 88.38 96 THR A O 1
ATOM 790 N N . HIS A 1 97 ? 10.221 -0.943 -15.029 1.00 89.31 97 HIS A N 1
ATOM 791 C CA . HIS A 1 97 ? 9.988 0.398 -14.497 1.00 89.31 97 HIS A CA 1
ATOM 792 C C . HIS A 1 97 ? 11.114 0.868 -13.576 1.00 89.31 97 HIS A C 1
ATOM 794 O O . HIS A 1 97 ? 11.502 2.029 -13.666 1.00 89.31 97 HIS A O 1
ATOM 800 N N . LEU A 1 98 ? 11.684 -0.020 -12.757 1.00 90.56 98 LEU A N 1
ATOM 801 C CA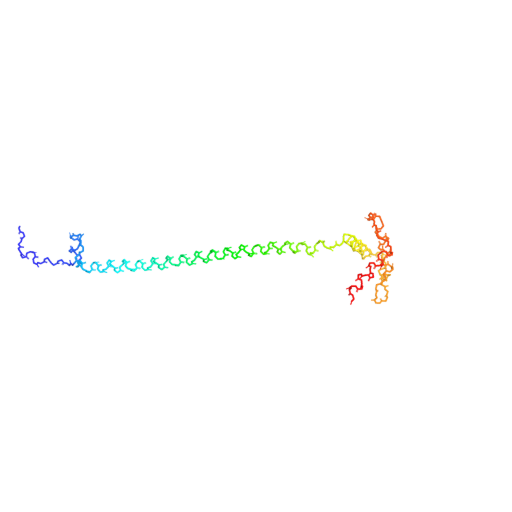 . LEU A 1 98 ? 12.847 0.299 -11.924 1.00 90.56 98 LEU A CA 1
ATOM 802 C C . LEU A 1 98 ? 14.058 0.699 -12.774 1.00 90.56 98 LEU A C 1
ATOM 804 O O . LEU A 1 98 ? 14.687 1.717 -12.489 1.00 90.56 98 LEU A O 1
ATOM 808 N N . GLN A 1 99 ? 14.325 -0.030 -13.861 1.00 90.56 99 GLN A N 1
ATOM 809 C CA . GLN A 1 99 ? 15.361 0.322 -14.836 1.00 90.56 99 GLN A CA 1
ATOM 810 C C . GLN A 1 99 ? 15.129 1.717 -15.440 1.00 90.56 99 GLN A C 1
ATOM 812 O O . GLN A 1 99 ? 16.049 2.534 -15.480 1.00 90.56 99 GLN A O 1
ATOM 817 N N . ILE A 1 100 ? 13.894 2.030 -15.856 1.00 90.12 100 ILE A N 1
ATOM 818 C CA . ILE A 1 100 ? 13.545 3.355 -16.400 1.00 90.12 100 ILE A CA 1
ATOM 819 C C . ILE A 1 100 ? 13.751 4.454 -15.351 1.00 90.12 100 ILE A C 1
ATOM 821 O O . ILE A 1 100 ? 14.354 5.476 -15.666 1.00 90.12 100 ILE A O 1
ATOM 825 N N . ILE A 1 101 ? 13.272 4.259 -14.120 1.00 90.62 101 ILE A N 1
ATOM 826 C CA . ILE A 1 101 ? 13.405 5.245 -13.038 1.00 90.62 101 ILE A CA 1
ATOM 827 C C . ILE A 1 101 ? 14.881 5.516 -12.756 1.00 90.62 101 ILE A C 1
ATOM 829 O O . ILE A 1 101 ? 15.293 6.673 -12.767 1.00 90.62 101 ILE A O 1
ATOM 833 N N . TYR A 1 102 ? 15.676 4.464 -12.556 1.00 88.50 102 TYR A N 1
ATOM 834 C CA . TYR A 1 102 ? 17.098 4.600 -12.263 1.00 88.50 102 TYR A CA 1
ATOM 835 C C . TYR A 1 102 ? 17.835 5.336 -13.388 1.00 88.50 102 TYR A C 1
ATOM 837 O O . TYR A 1 102 ? 18.503 6.338 -13.142 1.00 88.50 102 TYR A O 1
ATOM 845 N N . GLY A 1 103 ? 17.653 4.901 -14.639 1.00 86.88 103 GLY A N 1
ATOM 846 C CA . GLY A 1 103 ? 18.338 5.522 -15.771 1.00 86.88 103 GLY A CA 1
ATOM 847 C C . GLY A 1 103 ? 17.907 6.973 -16.004 1.00 86.88 103 GLY A C 1
ATOM 848 O O . GLY A 1 103 ? 18.733 7.809 -16.359 1.00 86.88 103 GLY A O 1
ATOM 849 N N . LEU A 1 104 ? 16.638 7.318 -15.755 1.00 88.69 104 LEU A N 1
ATOM 850 C CA . LEU A 1 104 ? 16.188 8.711 -15.810 1.00 88.69 104 LEU A CA 1
ATOM 851 C C . LEU A 1 104 ? 16.797 9.559 -14.691 1.00 88.69 104 LEU A C 1
ATOM 853 O O . LEU A 1 104 ? 17.152 10.706 -14.948 1.00 88.69 104 LEU A O 1
ATOM 857 N N . VAL A 1 105 ? 16.937 9.018 -13.477 1.00 87.00 105 VAL A N 1
ATOM 858 C CA . VAL A 1 105 ? 17.595 9.721 -12.367 1.00 87.00 105 VAL A CA 1
ATOM 859 C C . VAL A 1 105 ? 19.042 10.048 -12.732 1.00 87.00 105 VAL A C 1
ATOM 861 O O . VAL A 1 105 ? 19.410 11.215 -12.645 1.00 87.00 105 VAL A O 1
ATOM 864 N N . GLU A 1 106 ? 19.823 9.083 -13.222 1.00 85.12 106 GLU A N 1
ATOM 865 C CA . GLU A 1 106 ? 21.208 9.316 -13.675 1.00 85.12 106 GLU A CA 1
ATOM 866 C C . GLU A 1 106 ? 21.281 10.366 -14.795 1.00 85.12 106 GLU A C 1
ATOM 868 O O . GLU A 1 106 ? 22.062 11.320 -14.743 1.00 85.12 106 GLU A O 1
ATOM 873 N N . ILE A 1 107 ? 20.392 10.257 -15.789 1.00 84.06 107 ILE A N 1
ATOM 874 C CA . ILE A 1 107 ? 20.319 11.206 -16.904 1.00 84.06 107 ILE A CA 1
ATOM 875 C C . ILE A 1 107 ? 20.014 12.637 -16.433 1.00 84.06 107 ILE A C 1
ATOM 877 O O . ILE A 1 107 ? 20.506 13.592 -17.039 1.00 84.06 107 ILE A O 1
ATOM 881 N N . LEU A 1 108 ? 19.165 12.801 -15.414 1.00 81.31 108 LEU A N 1
ATOM 882 C CA . LEU A 1 108 ? 18.709 14.102 -14.916 1.00 81.31 108 LEU A CA 1
ATOM 883 C C . LEU A 1 108 ? 19.674 14.727 -13.903 1.00 81.31 108 LEU A C 1
ATOM 885 O O . LEU A 1 108 ? 19.758 15.951 -13.824 1.00 81.31 108 LEU A O 1
ATOM 889 N N . THR A 1 109 ? 20.399 13.922 -13.130 1.00 83.38 109 THR A N 1
ATOM 890 C CA . THR A 1 109 ? 21.355 14.414 -12.125 1.00 83.38 109 THR A CA 1
ATOM 891 C C . THR A 1 109 ? 22.725 14.722 -12.727 1.00 83.38 109 THR A C 1
ATOM 893 O O . THR A 1 109 ? 23.466 15.554 -12.189 1.00 83.38 109 THR A O 1
ATOM 896 N N . ASN A 1 110 ? 23.066 14.114 -13.867 1.00 80.19 110 ASN A N 1
ATOM 897 C CA . ASN A 1 110 ? 24.340 14.340 -14.529 1.00 80.19 110 ASN A CA 1
ATOM 898 C C . ASN A 1 110 ? 24.394 15.701 -15.250 1.00 80.19 110 ASN A C 1
ATOM 900 O O . ASN A 1 110 ? 23.883 15.883 -16.356 1.00 80.19 110 ASN A O 1
ATOM 904 N N . ARG A 1 111 ? 25.126 16.647 -14.644 1.00 72.44 111 ARG A N 1
ATOM 905 C CA . ARG A 1 111 ? 25.304 18.033 -15.124 1.00 72.44 111 ARG A CA 1
ATOM 906 C C . ARG A 1 111 ? 26.017 18.164 -16.474 1.00 72.44 111 ARG A C 1
ATOM 908 O O . ARG A 1 111 ? 26.020 19.248 -17.049 1.00 72.44 111 ARG A O 1
ATOM 915 N N . THR A 1 112 ? 26.657 17.102 -16.962 1.00 78.75 112 THR A N 1
ATOM 916 C CA . THR A 1 112 ? 27.374 17.105 -18.249 1.00 78.75 112 THR A CA 1
ATOM 917 C C . THR A 1 112 ? 26.479 16.723 -19.429 1.00 78.75 112 THR A C 1
ATOM 919 O O . THR A 1 112 ? 26.859 16.906 -20.587 1.00 78.75 112 THR A O 1
ATOM 922 N N . ILE A 1 113 ? 25.272 16.219 -19.160 1.00 79.56 113 ILE A N 1
ATOM 923 C CA . ILE A 1 113 ? 24.342 15.780 -20.193 1.00 79.56 113 ILE A CA 1
ATOM 924 C C . ILE A 1 113 ? 23.507 16.965 -20.685 1.00 79.56 113 ILE A C 1
ATOM 926 O O . ILE A 1 113 ? 22.851 17.665 -19.922 1.00 79.56 113 ILE A O 1
ATOM 930 N N . ASN A 1 114 ? 23.456 17.155 -22.006 1.00 83.19 114 ASN A N 1
ATOM 931 C CA . ASN A 1 114 ? 22.522 18.099 -22.614 1.00 83.19 114 ASN A CA 1
ATOM 932 C C . ASN A 1 114 ? 21.080 17.568 -22.519 1.00 83.19 114 ASN A C 1
ATOM 934 O O . ASN A 1 114 ? 20.657 16.783 -23.371 1.00 83.19 114 ASN A O 1
ATOM 938 N N . HIS A 1 115 ? 20.313 18.015 -21.522 1.00 80.88 115 HIS A N 1
ATOM 939 C CA . HIS A 1 115 ? 18.931 17.565 -21.320 1.00 80.88 115 HIS A CA 1
ATOM 940 C C . HIS A 1 115 ? 17.983 17.939 -22.473 1.00 80.88 115 HIS A C 1
ATOM 942 O O . HIS A 1 115 ? 17.000 17.235 -22.705 1.00 80.88 115 HIS A O 1
ATOM 948 N N . GLN A 1 116 ? 18.294 18.983 -23.256 1.00 85.25 116 GLN A N 1
ATOM 949 C CA . GLN A 1 116 ? 17.475 19.393 -24.407 1.00 85.25 116 GLN A CA 1
ATOM 950 C C . GLN A 1 116 ? 17.360 18.283 -25.459 1.00 85.25 116 GLN A C 1
ATOM 952 O O . GLN A 1 116 ? 16.353 18.201 -26.156 1.00 85.25 116 GLN A O 1
ATOM 957 N N . LYS A 1 117 ? 18.345 17.373 -25.545 1.00 87.19 117 LYS A N 1
ATOM 958 C CA . LYS A 1 117 ? 18.316 16.248 -26.497 1.00 87.19 117 LYS A CA 1
ATOM 959 C C . LYS A 1 117 ? 17.163 15.266 -26.236 1.00 87.19 117 LYS A C 1
ATOM 961 O O . LYS A 1 117 ? 16.763 14.536 -27.145 1.00 87.19 117 LYS A O 1
ATOM 966 N N . TYR A 1 118 ? 16.628 15.250 -25.012 1.00 88.56 118 TYR A N 1
ATOM 967 C CA . TYR A 1 118 ? 15.504 14.403 -24.604 1.00 88.56 118 TYR A CA 1
ATOM 968 C C . TYR A 1 118 ? 14.137 15.049 -24.845 1.00 88.56 118 TYR A C 1
ATOM 970 O O . TYR A 1 118 ? 13.114 14.412 -24.598 1.00 88.56 118 TYR A O 1
ATOM 978 N N . LEU A 1 119 ? 14.101 16.273 -25.371 1.00 86.00 119 LEU A N 1
ATOM 979 C CA . LEU A 1 119 ? 12.881 16.969 -25.765 1.00 86.00 119 LEU A CA 1
ATOM 980 C C . LEU A 1 119 ? 12.734 16.952 -27.293 1.00 86.00 119 LEU A C 1
ATOM 982 O O . LEU A 1 119 ? 13.716 16.973 -28.036 1.00 86.00 119 LEU A O 1
ATOM 986 N N . ARG A 1 120 ? 11.493 16.884 -27.779 1.00 83.38 120 ARG A N 1
ATOM 987 C CA . ARG A 1 120 ? 11.137 16.990 -29.201 1.00 83.38 120 ARG A CA 1
ATOM 988 C C . ARG A 1 120 ? 9.911 17.893 -29.337 1.00 83.38 120 ARG A C 1
ATOM 990 O O . ARG A 1 120 ? 8.780 17.432 -29.195 1.00 83.38 120 ARG A O 1
ATOM 997 N N . GLY A 1 121 ? 10.135 19.176 -29.624 1.00 82.56 121 GLY A N 1
ATOM 998 C CA . GLY A 1 121 ? 9.070 20.185 -29.593 1.00 82.56 121 GLY A CA 1
ATOM 999 C C . GLY A 1 121 ? 8.453 20.270 -28.194 1.00 82.56 121 GLY A C 1
ATOM 1000 O O . GLY A 1 121 ? 9.187 20.336 -27.214 1.00 82.56 121 GLY A O 1
ATOM 1001 N N . ASN A 1 122 ? 7.124 20.178 -28.103 1.00 78.31 122 ASN A N 1
ATOM 1002 C CA . ASN A 1 122 ? 6.392 20.148 -26.827 1.00 78.31 122 ASN A CA 1
ATOM 1003 C C . ASN A 1 122 ? 6.321 18.747 -26.183 1.00 78.31 122 ASN A C 1
ATOM 1005 O O . ASN A 1 122 ? 5.647 18.573 -25.173 1.00 78.31 122 ASN A O 1
ATOM 1009 N N . GLY A 1 123 ? 6.957 17.734 -26.780 1.00 82.56 123 GLY A N 1
ATOM 1010 C CA . GLY A 1 123 ? 6.919 16.351 -26.306 1.00 82.56 123 GLY A CA 1
ATOM 1011 C C . GLY A 1 123 ? 8.293 15.806 -25.929 1.00 82.56 123 GLY A C 1
ATOM 1012 O O . GLY A 1 123 ? 9.318 16.479 -26.046 1.00 82.56 123 GLY A O 1
ATOM 1013 N N . ILE A 1 124 ? 8.323 14.539 -25.516 1.00 87.62 124 ILE A N 1
ATOM 1014 C CA . ILE A 1 124 ? 9.571 13.848 -25.186 1.00 87.62 124 ILE A CA 1
ATOM 1015 C C . ILE A 1 124 ? 10.179 13.151 -26.409 1.00 87.62 124 ILE A C 1
ATOM 1017 O O . ILE A 1 124 ? 9.490 12.543 -27.236 1.00 87.62 124 ILE A O 1
ATOM 1021 N N . ASN A 1 125 ? 11.504 13.176 -26.503 1.00 91.12 125 ASN A N 1
ATOM 1022 C CA . ASN A 1 125 ? 12.261 12.435 -27.500 1.00 91.12 125 ASN A CA 1
ATOM 1023 C C . ASN A 1 125 ? 12.511 10.995 -27.023 1.00 91.12 125 ASN A C 1
ATOM 1025 O O . ASN A 1 125 ? 13.594 10.659 -26.541 1.00 91.12 125 ASN A O 1
ATOM 1029 N N . LYS A 1 126 ? 11.503 10.125 -27.185 1.00 90.38 126 LYS A N 1
ATOM 1030 C CA . LYS A 1 126 ? 11.557 8.709 -26.765 1.00 90.38 126 LYS A CA 1
ATOM 1031 C C . LYS A 1 126 ? 12.797 7.960 -27.264 1.00 90.38 126 LYS A C 1
ATOM 1033 O O . LYS A 1 126 ? 13.315 7.115 -26.548 1.00 90.38 126 LYS A O 1
ATOM 1038 N N . ALA A 1 127 ? 13.265 8.258 -28.479 1.00 91.00 127 ALA A N 1
ATOM 1039 C CA . ALA A 1 127 ? 14.443 7.609 -29.052 1.00 91.00 127 ALA A CA 1
ATOM 1040 C C . ALA A 1 127 ? 15.726 8.010 -28.311 1.00 91.00 127 ALA A C 1
ATOM 1042 O O . ALA A 1 127 ? 16.516 7.147 -27.943 1.00 91.00 127 ALA A O 1
ATOM 1043 N N . ALA A 1 128 ? 15.906 9.306 -28.037 1.00 89.75 128 ALA A N 1
ATOM 1044 C CA . ALA A 1 128 ? 17.051 9.780 -27.265 1.00 89.75 128 ALA A CA 1
ATOM 1045 C C . ALA A 1 128 ? 17.027 9.259 -25.823 1.00 89.75 128 ALA A C 1
ATOM 1047 O O . ALA A 1 128 ? 18.074 8.874 -25.310 1.00 89.75 128 ALA A O 1
ATOM 1048 N N . ILE A 1 129 ? 15.846 9.204 -25.193 1.00 90.06 129 ILE A N 1
ATOM 1049 C CA . ILE A 1 129 ? 15.690 8.654 -23.840 1.00 90.06 129 ILE A CA 1
ATOM 1050 C C . ILE A 1 129 ? 16.044 7.166 -23.834 1.00 90.06 129 ILE A C 1
ATOM 1052 O O . ILE A 1 129 ? 16.870 6.759 -23.033 1.00 90.06 129 ILE A O 1
ATOM 1056 N N . ALA A 1 130 ? 15.495 6.365 -24.751 1.00 92.00 130 ALA A N 1
ATOM 1057 C CA . ALA A 1 130 ? 15.778 4.931 -24.816 1.00 92.00 130 ALA A CA 1
ATOM 1058 C C . ALA A 1 130 ? 17.269 4.621 -25.048 1.00 92.00 130 ALA A C 1
ATOM 1060 O O . ALA A 1 130 ? 17.810 3.732 -24.399 1.00 92.00 130 ALA A O 1
ATOM 1061 N N . ASN A 1 131 ? 17.939 5.389 -25.916 1.00 91.19 131 ASN A N 1
ATOM 1062 C CA . ASN A 1 131 ? 19.388 5.284 -26.125 1.00 91.19 131 ASN A CA 1
ATOM 1063 C C . ASN A 1 131 ? 20.187 5.668 -24.873 1.00 91.19 131 ASN A C 1
ATOM 1065 O O . ASN A 1 131 ? 21.182 5.024 -24.563 1.00 91.19 131 ASN A O 1
ATOM 1069 N N . GLY A 1 132 ? 19.757 6.712 -24.157 1.00 88.12 132 GLY A N 1
ATOM 1070 C CA . GLY A 1 132 ? 20.366 7.099 -22.885 1.00 88.12 132 GLY A CA 1
ATOM 1071 C C . GLY A 1 132 ? 20.203 6.009 -21.829 1.00 88.12 132 GLY A C 1
ATOM 1072 O O . GLY A 1 132 ? 21.182 5.614 -21.214 1.00 88.12 132 GLY A O 1
ATOM 1073 N N . LEU A 1 133 ? 18.992 5.468 -21.677 1.00 91.00 133 LEU A N 1
ATOM 1074 C CA . LEU A 1 133 ? 18.704 4.394 -20.727 1.00 91.00 133 LEU A CA 1
ATOM 1075 C C . LEU A 1 133 ? 19.561 3.157 -20.997 1.00 91.00 133 LEU A C 1
ATOM 1077 O O . LEU A 1 133 ? 20.191 2.653 -20.077 1.00 91.00 133 LEU A O 1
ATOM 1081 N N . GLU A 1 134 ? 19.637 2.681 -22.241 1.00 90.69 134 GLU A N 1
ATOM 1082 C CA . GLU A 1 134 ? 20.481 1.521 -22.550 1.00 90.69 134 GLU A CA 1
ATOM 1083 C C . GLU A 1 134 ? 21.959 1.797 -22.243 1.00 90.69 134 GLU A C 1
ATOM 1085 O O . GLU A 1 134 ? 22.63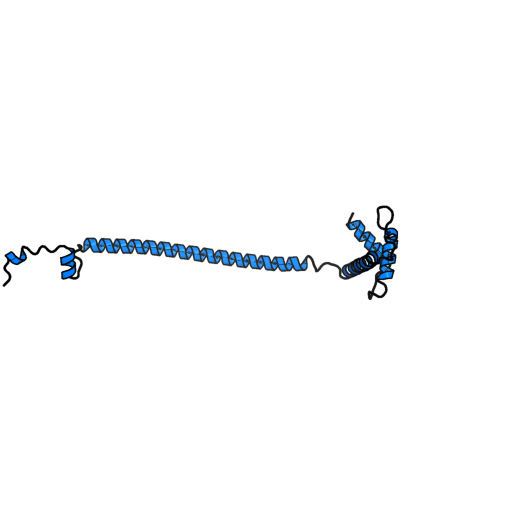1 0.922 -21.704 1.00 90.69 134 GLU A O 1
ATOM 1090 N N . ALA A 1 135 ? 22.460 3.001 -22.537 1.00 87.56 135 ALA A N 1
ATOM 1091 C CA . ALA A 1 135 ? 23.848 3.365 -22.269 1.00 87.56 135 ALA A CA 1
ATOM 1092 C C . ALA A 1 135 ? 24.174 3.400 -20.766 1.00 87.56 135 ALA A C 1
ATOM 1094 O O . ALA A 1 135 ? 25.181 2.822 -20.364 1.00 87.56 135 ALA A O 1
ATOM 1095 N N . GLU A 1 136 ? 23.322 4.030 -19.952 1.00 86.06 136 GLU A N 1
ATOM 1096 C CA . GLU A 1 136 ? 23.544 4.173 -18.504 1.00 86.06 136 GLU A CA 1
ATOM 1097 C C . GLU A 1 136 ? 23.332 2.853 -17.750 1.00 86.06 136 GLU A C 1
ATOM 1099 O O . GLU A 1 136 ? 24.032 2.550 -16.791 1.00 86.06 136 GLU A O 1
ATOM 1104 N N . LEU A 1 137 ? 22.379 2.028 -18.189 1.00 86.38 137 LEU A N 1
ATOM 1105 C CA . LEU A 1 137 ? 22.011 0.788 -17.495 1.00 86.38 137 LEU A CA 1
ATOM 1106 C C . LEU A 1 137 ? 22.885 -0.404 -17.904 1.00 86.38 137 LEU A C 1
ATOM 1108 O O . LEU A 1 137 ? 22.797 -1.484 -17.304 1.00 86.38 137 LEU A O 1
ATOM 1112 N N . LYS A 1 138 ? 23.733 -0.232 -18.926 1.00 83.62 138 LYS A N 1
ATOM 1113 C CA . LYS A 1 138 ? 24.624 -1.276 -19.429 1.00 83.62 138 LYS A CA 1
ATOM 1114 C C . LYS A 1 138 ? 25.620 -1.689 -18.347 1.00 83.62 138 LYS A C 1
ATOM 1116 O O . LYS A 1 138 ? 26.504 -0.931 -17.971 1.00 83.62 138 LYS A O 1
ATOM 1121 N N . GLY A 1 139 ? 25.501 -2.932 -17.888 1.00 79.88 139 GLY A N 1
ATOM 1122 C CA . GLY A 1 139 ? 26.366 -3.495 -16.848 1.00 79.88 139 GLY A CA 1
ATOM 1123 C C . GLY A 1 139 ? 25.892 -3.249 -15.413 1.00 79.88 139 GLY A C 1
ATOM 1124 O O . GLY A 1 139 ? 26.504 -3.786 -14.496 1.00 79.88 139 GLY A O 1
ATOM 1125 N N . LEU A 1 140 ? 24.797 -2.507 -15.210 1.00 82.38 140 LEU A N 1
ATOM 1126 C CA . LEU A 1 140 ? 24.173 -2.321 -13.892 1.00 82.38 140 LEU A CA 1
ATOM 1127 C C . LEU A 1 140 ? 23.104 -3.378 -13.589 1.00 82.38 140 LEU A C 1
ATOM 1129 O O . LEU A 1 140 ? 22.867 -3.711 -12.432 1.00 82.38 140 LEU A O 1
ATOM 1133 N N . PHE A 1 141 ? 22.485 -3.932 -14.631 1.00 81.56 141 PHE A N 1
ATOM 1134 C CA . PHE A 1 141 ? 21.457 -4.963 -14.528 1.00 81.56 141 PHE A CA 1
ATOM 1135 C C . PHE A 1 141 ? 21.934 -6.263 -15.174 1.00 81.56 141 PHE A C 1
ATOM 1137 O O . PHE A 1 141 ? 22.687 -6.242 -16.148 1.00 81.56 141 PHE A O 1
ATOM 1144 N N . THR A 1 142 ? 21.472 -7.404 -14.657 1.00 81.25 142 THR A N 1
ATOM 1145 C CA . THR A 1 142 ? 21.769 -8.728 -15.236 1.00 81.25 142 THR A CA 1
ATOM 1146 C C . THR A 1 142 ? 21.133 -8.901 -16.612 1.00 81.25 142 THR A C 1
ATOM 1148 O O . THR A 1 142 ? 21.732 -9.517 -17.486 1.00 81.25 142 THR A O 1
ATOM 1151 N N . ASN A 1 143 ? 19.948 -8.315 -16.816 1.00 83.25 143 ASN A N 1
ATOM 1152 C CA . ASN A 1 143 ? 19.211 -8.317 -18.079 1.00 83.25 143 ASN A CA 1
ATOM 1153 C C . ASN A 1 143 ? 18.655 -6.910 -18.372 1.00 83.25 143 ASN A C 1
ATOM 1155 O O . ASN A 1 143 ? 17.458 -6.668 -18.174 1.00 83.25 143 ASN A O 1
ATOM 1159 N N . PRO A 1 144 ? 19.502 -5.954 -18.796 1.00 83.44 144 PRO A N 1
ATOM 1160 C CA . PRO A 1 144 ? 19.034 -4.625 -19.153 1.00 83.44 144 PRO A CA 1
ATOM 1161 C C . PRO A 1 144 ? 18.156 -4.709 -20.405 1.00 83.44 144 PRO A C 1
ATOM 1163 O O . PRO A 1 144 ? 18.451 -5.442 -21.354 1.00 83.44 144 PRO A O 1
ATOM 1166 N N . ARG A 1 145 ? 17.055 -3.958 -20.415 1.00 87.25 145 ARG A N 1
ATOM 1167 C CA . ARG A 1 145 ? 16.213 -3.818 -21.608 1.00 87.25 145 ARG A CA 1
ATOM 1168 C C . ARG A 1 145 ? 17.002 -3.166 -22.748 1.00 87.25 145 ARG A C 1
ATOM 1170 O O . ARG A 1 145 ? 17.846 -2.303 -22.534 1.00 87.25 145 ARG A O 1
ATOM 1177 N N . THR A 1 146 ? 16.678 -3.565 -23.973 1.00 91.62 146 THR A N 1
ATOM 1178 C CA . THR A 1 146 ? 17.227 -2.942 -25.182 1.00 91.62 146 THR A CA 1
ATOM 1179 C C . THR A 1 146 ? 16.584 -1.581 -25.441 1.00 91.62 146 THR A C 1
ATOM 1181 O O . THR A 1 146 ? 15.476 -1.310 -24.961 1.00 91.62 146 THR A O 1
ATOM 1184 N N . VAL A 1 147 ? 17.213 -0.755 -26.281 1.00 92.00 147 VAL A N 1
ATOM 1185 C CA . VAL A 1 147 ? 16.626 0.506 -26.786 1.00 92.00 147 VAL A CA 1
ATOM 1186 C C . VAL A 1 147 ? 15.192 0.316 -27.280 1.00 92.00 147 VAL A C 1
ATOM 1188 O O . VAL A 1 147 ? 14.301 1.095 -26.938 1.00 92.00 147 VAL A O 1
ATOM 1191 N N . GLU A 1 148 ? 14.939 -0.723 -28.075 1.00 92.00 148 GLU A N 1
ATOM 1192 C CA . GLU A 1 148 ? 13.602 -0.993 -28.607 1.00 92.00 148 GLU A CA 1
ATOM 1193 C C . GLU A 1 148 ? 12.609 -1.352 -27.493 1.00 92.00 148 GLU A C 1
ATOM 1195 O O . GLU A 1 148 ? 11.488 -0.835 -27.464 1.00 92.00 148 GLU A O 1
ATOM 1200 N N . GLY A 1 149 ? 13.046 -2.157 -26.519 1.00 89.50 149 GLY A N 1
ATOM 1201 C CA . GLY A 1 149 ? 12.258 -2.500 -25.338 1.00 89.50 149 GLY A CA 1
ATOM 1202 C C . GLY A 1 149 ? 11.860 -1.271 -24.519 1.00 89.50 149 GLY A C 1
ATOM 1203 O O . GLY A 1 149 ? 10.684 -1.105 -24.187 1.00 89.50 149 GLY A O 1
ATOM 1204 N N . PHE A 1 150 ? 12.809 -0.370 -24.253 1.00 92.38 150 PHE A N 1
ATOM 1205 C CA . PHE A 1 150 ? 12.525 0.892 -23.570 1.00 92.38 150 PHE A CA 1
ATOM 1206 C C . PHE A 1 150 ? 11.608 1.798 -24.390 1.00 92.38 150 PHE A C 1
ATOM 1208 O O . PHE A 1 150 ? 10.661 2.363 -23.848 1.00 92.38 150 PHE A O 1
ATOM 1215 N N . ARG A 1 151 ? 11.823 1.916 -25.705 1.00 91.75 151 ARG A N 1
ATOM 1216 C CA . ARG A 1 151 ? 10.993 2.764 -26.574 1.00 91.75 151 ARG A CA 1
ATOM 1217 C C . ARG A 1 151 ? 9.530 2.315 -26.595 1.00 91.75 151 ARG A C 1
ATOM 1219 O O . ARG A 1 151 ? 8.627 3.162 -26.564 1.00 91.75 151 ARG A O 1
ATOM 1226 N N . ASN A 1 152 ? 9.297 1.004 -26.639 1.00 91.88 152 ASN A N 1
ATOM 1227 C CA . ASN A 1 152 ? 7.958 0.422 -26.593 1.00 91.88 152 ASN A CA 1
ATOM 1228 C C . ASN A 1 152 ? 7.300 0.688 -25.235 1.00 91.88 152 ASN A C 1
ATOM 1230 O O . ASN A 1 152 ? 6.180 1.200 -25.202 1.00 91.88 152 ASN A O 1
ATOM 1234 N N . LYS A 1 153 ? 8.021 0.474 -24.125 1.00 90.81 153 LYS A N 1
ATOM 1235 C CA . LYS A 1 153 ? 7.472 0.725 -22.785 1.00 90.81 153 LYS A CA 1
ATOM 1236 C C . LYS A 1 153 ? 7.193 2.205 -22.520 1.00 90.81 153 LYS A C 1
ATOM 1238 O O . LYS A 1 153 ? 6.134 2.542 -22.006 1.00 90.81 153 LYS A O 1
ATOM 1243 N N . LEU A 1 154 ? 8.077 3.108 -22.944 1.00 90.00 154 LEU A N 1
ATOM 1244 C CA . LEU A 1 154 ? 7.842 4.555 -22.865 1.00 90.00 154 LEU A CA 1
ATOM 1245 C C . LEU A 1 154 ? 6.599 4.974 -23.659 1.00 90.00 154 LEU A C 1
ATOM 1247 O O . LEU A 1 154 ? 5.867 5.860 -23.237 1.00 90.00 154 LEU A O 1
ATOM 1251 N N . THR A 1 155 ? 6.344 4.343 -24.808 1.00 90.56 155 THR A N 1
ATOM 1252 C CA . THR A 1 155 ? 5.126 4.604 -25.589 1.00 90.56 155 THR A CA 1
ATOM 1253 C C . THR A 1 155 ? 3.880 4.151 -24.837 1.00 90.56 155 THR A C 1
ATOM 1255 O O . THR A 1 155 ? 2.908 4.894 -24.780 1.00 90.56 155 THR A O 1
ATOM 1258 N N . GLU A 1 156 ? 3.925 2.971 -24.224 1.00 89.25 156 GLU A N 1
ATOM 1259 C CA . GLU A 1 156 ? 2.833 2.453 -23.402 1.00 89.25 156 GLU A CA 1
ATOM 1260 C C . GLU A 1 156 ? 2.527 3.369 -22.207 1.00 89.25 156 GLU A C 1
ATOM 1262 O O . GLU A 1 156 ? 1.375 3.737 -22.000 1.00 89.25 156 GLU A O 1
ATOM 1267 N N . ILE A 1 157 ? 3.558 3.790 -21.464 1.00 87.25 157 ILE A N 1
ATOM 1268 C CA . ILE A 1 157 ? 3.423 4.682 -20.302 1.00 87.25 157 ILE A CA 1
ATOM 1269 C C . ILE A 1 157 ? 2.782 6.013 -20.708 1.00 87.25 157 ILE A C 1
ATOM 1271 O O . ILE A 1 157 ? 1.841 6.464 -20.064 1.00 87.25 157 ILE A O 1
ATOM 1275 N N . LEU A 1 158 ? 3.262 6.628 -21.791 1.00 85.19 158 LEU A N 1
ATOM 1276 C CA . LEU A 1 158 ? 2.742 7.917 -22.250 1.00 85.19 158 LEU A CA 1
ATOM 1277 C C . LEU A 1 158 ? 1.303 7.837 -22.752 1.00 85.19 158 LEU A C 1
ATOM 1279 O O . LEU A 1 158 ? 0.539 8.763 -22.519 1.00 85.19 158 LEU A O 1
ATOM 1283 N N . ASN A 1 159 ? 0.926 6.742 -23.414 1.00 87.38 159 ASN A N 1
ATOM 1284 C CA . ASN A 1 159 ? -0.446 6.548 -23.878 1.00 87.38 159 ASN A CA 1
ATOM 1285 C C . ASN A 1 159 ? -1.429 6.332 -22.719 1.00 87.38 159 ASN A C 1
ATOM 1287 O O . ASN A 1 159 ? -2.601 6.642 -22.867 1.00 87.38 159 ASN A O 1
ATOM 1291 N N . ARG A 1 160 ? -0.970 5.788 -21.583 1.00 80.50 160 ARG A N 1
ATOM 1292 C CA . ARG A 1 160 ? -1.786 5.657 -20.363 1.00 80.50 160 ARG A CA 1
ATOM 1293 C C . ARG A 1 160 ? -1.931 6.976 -19.595 1.00 80.50 160 ARG A C 1
ATOM 1295 O O . ARG A 1 160 ? -2.828 7.085 -18.769 1.00 80.50 160 ARG A O 1
ATOM 1302 N N . ALA A 1 161 ? -1.017 7.921 -19.807 1.00 70.44 161 ALA A N 1
ATOM 1303 C CA . ALA A 1 161 ? -0.968 9.201 -19.100 1.00 70.44 161 ALA A CA 1
ATOM 1304 C C . ALA A 1 161 ? -1.653 10.358 -19.855 1.00 70.44 161 ALA A C 1
ATOM 1306 O O . ALA A 1 161 ? -1.738 11.457 -19.307 1.00 70.44 161 ALA A O 1
ATOM 1307 N N . ALA A 1 162 ? -2.080 10.123 -21.099 1.00 58.91 162 ALA A N 1
ATOM 1308 C CA . ALA A 1 162 ? -2.806 11.064 -21.953 1.00 58.91 162 ALA A CA 1
ATOM 1309 C C . ALA A 1 162 ? -4.315 10.800 -21.887 1.00 58.91 162 ALA A C 1
ATOM 1311 O O . ALA A 1 162 ? -5.070 11.795 -21.949 1.00 58.91 162 ALA A O 1
#

Foldseek 3Di:
DDDPVNVVPPDDDQVRVCVVVVHHPPDPVVVVVVVVVVVVVVVVVVVVVVVVVVVVVVVVVVVVVVVVVVVVVVVVVVVVVVCPPPPPQDVVNVVLVVLLVVLVVCQVPDPVHDCCQQDDVPHGPLQSSLVSSCVVCPPVDPDRDHSVRSSVVVVVVVVVVD

pLDDT: mean 81.07, std 11.53, range [47.84, 95.31]

Organism: NCBI:txid67855

Radius of gyration: 48.2 Å; chains: 1; bounding box: 76×31×132 Å

Secondary structure (DSSP, 8-state):
---HHHHHT----HHHHHHHHTS--S-HHHHHHHHHHHHHHHHHHHHHHHHHHHHHHHHHHHHHHHHHHHHHHHHHHHHHHHHHHHTTS-HHHHHHHHHHHHHHHHHHH-TTS-GGGGEETTEE-HHHHHHHHHHHHTTTSSSPPPHHHHHHHHHHHHHHH-

Sequence (162 aa):
MLTLEDFKNLIFDREELEEILGFSLLPNDKKLQLENRIKSKNTDEIDTSQQRITELEQQLLQEQAKNAELLAQLECLKNVELQSSENNYNPTEKETHLQIIYGLVEILTNRTINHQKYLRGNGINKAAIANGLEAELKGLFTNPRTVEGFRNKLTEILNRAA